Protein AF-A0A3D5KSJ0-F1 (afdb_monomer_lite)

Sequence (112 aa):
MIMYPLRNKVSNFFSAKAVGIVLMLIIIPVVFYSYTTFTKEILAVDIATFMIAVIVGQIVSYGLYKQEKESGLTEVVAITILALLAIIFIMFTFYPPHLPIFMDPETSHYGF

Structure (mmCIF, N/CA/C/O backbone):
data_AF-A0A3D5KSJ0-F1
#
_entry.id   AF-A0A3D5KSJ0-F1
#
loop_
_atom_site.group_PDB
_atom_site.id
_atom_site.type_symbol
_at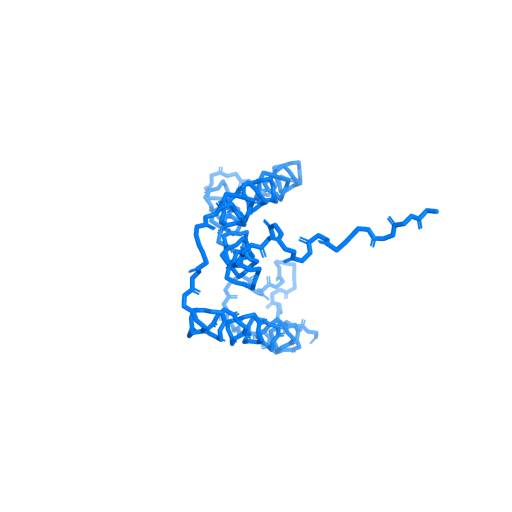om_site.label_atom_id
_atom_site.label_alt_id
_atom_site.label_comp_id
_atom_site.label_asym_id
_atom_site.label_entity_id
_atom_site.label_seq_id
_atom_site.pdbx_PDB_ins_code
_atom_site.Cartn_x
_atom_site.Cartn_y
_atom_site.Cartn_z
_atom_site.occupancy
_atom_site.B_iso_or_equiv
_atom_site.auth_seq_id
_atom_site.auth_comp_id
_atom_site.auth_asym_id
_atom_site.auth_atom_id
_atom_site.pdbx_PDB_model_num
ATOM 1 N N . MET A 1 1 ? 8.757 9.248 32.120 1.00 44.28 1 MET A N 1
ATOM 2 C CA . MET A 1 1 ? 8.318 9.211 30.709 1.00 44.28 1 MET A CA 1
ATOM 3 C C . MET A 1 1 ? 6.985 8.476 30.669 1.00 44.28 1 MET A C 1
ATOM 5 O O . MET A 1 1 ? 6.965 7.259 30.754 1.00 44.28 1 MET A O 1
ATOM 9 N N . ILE A 1 2 ? 5.875 9.217 30.735 1.00 51.88 2 ILE A N 1
ATOM 10 C CA . ILE A 1 2 ? 4.526 8.652 30.893 1.00 51.88 2 ILE A CA 1
ATOM 11 C C . ILE A 1 2 ? 3.995 8.291 29.506 1.00 51.88 2 ILE A C 1
ATOM 13 O O . ILE A 1 2 ? 3.864 9.155 28.640 1.00 51.88 2 ILE A O 1
ATOM 17 N N . MET A 1 3 ? 3.703 7.010 29.308 1.00 46.62 3 MET A N 1
ATOM 18 C CA . MET A 1 3 ? 2.997 6.478 28.150 1.00 46.62 3 MET A CA 1
ATOM 19 C C . MET A 1 3 ? 1.549 6.987 28.213 1.00 46.62 3 MET A C 1
ATOM 21 O O . MET A 1 3 ? 0.701 6.408 28.886 1.00 46.62 3 MET A O 1
ATOM 25 N N . TYR A 1 4 ? 1.281 8.138 27.593 1.00 52.91 4 TYR A N 1
ATOM 26 C CA . TYR A 1 4 ? -0.079 8.660 27.456 1.00 52.91 4 TYR A CA 1
ATOM 27 C C . TYR A 1 4 ? -0.942 7.626 26.715 1.00 52.91 4 TYR A C 1
ATOM 29 O O . TYR A 1 4 ? -0.512 7.125 25.671 1.00 52.91 4 TYR A O 1
ATOM 37 N N . PRO A 1 5 ? -2.167 7.322 27.180 1.00 49.06 5 PRO A N 1
ATOM 38 C CA . PRO A 1 5 ? -3.074 6.462 26.442 1.00 49.06 5 PRO A CA 1
ATOM 39 C C . PRO A 1 5 ? -3.603 7.236 25.225 1.00 49.06 5 PRO A C 1
ATOM 41 O O . PRO A 1 5 ? -4.680 7.827 25.251 1.00 49.06 5 PRO A O 1
ATOM 44 N N . LEU A 1 6 ? -2.849 7.204 24.122 1.00 56.12 6 LEU A N 1
ATOM 45 C CA . LEU A 1 6 ? -3.278 7.669 22.793 1.00 56.12 6 LEU A CA 1
ATOM 46 C C . LEU A 1 6 ? -4.591 7.000 22.335 1.00 56.12 6 LEU A C 1
ATOM 48 O O . LEU A 1 6 ? -5.292 7.525 21.475 1.00 56.12 6 LEU A O 1
ATOM 52 N N . ARG A 1 7 ? -4.955 5.876 22.967 1.00 51.84 7 ARG A N 1
ATOM 53 C CA . ARG A 1 7 ? -6.163 5.080 22.723 1.00 51.84 7 ARG A CA 1
ATOM 54 C C . ARG A 1 7 ? -7.469 5.881 22.762 1.00 51.84 7 ARG A C 1
ATOM 56 O O . ARG A 1 7 ? -8.399 5.508 22.064 1.00 51.84 7 ARG A O 1
ATOM 63 N N . ASN A 1 8 ? -7.551 6.973 23.528 1.00 54.00 8 ASN A N 1
ATOM 64 C CA . ASN A 1 8 ? -8.789 7.762 23.631 1.00 54.00 8 ASN A CA 1
ATOM 65 C C . ASN A 1 8 ? -8.966 8.831 22.540 1.00 54.00 8 ASN A C 1
ATOM 67 O O . ASN A 1 8 ? -10.029 9.443 22.485 1.00 54.00 8 ASN A O 1
ATOM 71 N N . LYS A 1 9 ? -7.957 9.082 21.693 1.00 61.34 9 LYS A N 1
ATOM 72 C CA . LYS A 1 9 ? -8.049 10.068 20.598 1.00 61.34 9 LYS A CA 1
ATOM 73 C C . LYS A 1 9 ? -8.056 9.458 19.199 1.00 61.34 9 LYS A C 1
ATOM 75 O O . LYS A 1 9 ? -8.257 10.196 18.244 1.00 61.34 9 LYS A O 1
ATOM 80 N N . VAL A 1 10 ? -7.812 8.156 19.081 1.00 69.12 10 VAL A N 1
ATOM 81 C CA . VAL A 1 10 ? -7.789 7.455 17.796 1.00 69.12 10 VAL A CA 1
ATOM 82 C C . VAL A 1 10 ? -9.054 6.612 17.700 1.00 69.12 10 VAL A C 1
ATOM 84 O O . VAL A 1 10 ? -9.145 5.545 18.309 1.00 69.12 10 VAL A O 1
ATOM 87 N N . SER A 1 11 ? -10.049 7.124 16.983 1.00 81.19 11 SER A N 1
ATOM 88 C CA . SER A 1 11 ? -11.170 6.321 16.497 1.00 81.19 11 SER A CA 1
ATOM 89 C C . SER A 1 11 ? -10.719 5.509 15.276 1.00 81.19 11 SER A C 1
ATOM 91 O O . SER A 1 11 ? -9.698 5.815 14.660 1.00 81.19 11 SER A O 1
ATOM 93 N N . ASN A 1 12 ? -11.471 4.461 14.932 1.00 89.50 12 ASN A N 1
ATOM 94 C CA . ASN A 1 12 ? -11.420 3.839 13.601 1.00 89.50 12 ASN A CA 1
ATOM 95 C C . ASN A 1 12 ? -10.037 3.287 13.222 1.00 89.50 12 ASN A C 1
ATOM 97 O O . ASN A 1 12 ? -9.545 3.489 12.114 1.00 89.50 12 ASN A O 1
ATOM 101 N N . PHE A 1 13 ? -9.339 2.667 14.178 1.00 91.38 13 PHE A N 1
ATOM 102 C CA . PHE A 1 13 ? -7.937 2.314 13.980 1.00 91.38 13 PHE A CA 1
ATOM 103 C C . PHE A 1 13 ? -7.758 1.275 12.869 1.00 91.38 13 PHE A C 1
ATOM 105 O O . PHE A 1 13 ? -6.916 1.464 11.986 1.00 91.38 13 PHE A O 1
ATOM 112 N N . PHE A 1 14 ? -8.524 0.181 12.904 1.00 94.50 14 PHE A N 1
ATOM 113 C CA . PHE A 1 14 ? -8.358 -0.899 11.935 1.00 94.50 14 PHE A CA 1
ATOM 114 C C . PHE A 1 14 ? -8.899 -0.505 10.564 1.00 94.50 14 PHE A C 1
ATOM 116 O O . PHE A 1 14 ? -8.228 -0.758 9.563 1.00 94.50 14 PHE A O 1
ATOM 123 N N . SER A 1 15 ? -10.058 0.153 10.511 1.00 95.75 15 SER A N 1
ATOM 124 C CA . SER A 1 15 ? -10.648 0.678 9.268 1.00 95.75 15 SER A CA 1
ATOM 125 C C . SER A 1 15 ? -9.716 1.660 8.562 1.00 95.75 15 SER A C 1
ATOM 127 O O . SER A 1 15 ? -9.397 1.463 7.387 1.00 95.75 15 SER A O 1
ATOM 129 N N . ALA A 1 16 ? -9.168 2.641 9.282 1.00 95.69 16 ALA A N 1
ATOM 130 C CA . ALA A 1 16 ? -8.208 3.589 8.725 1.00 95.69 16 ALA A CA 1
ATOM 131 C C . ALA A 1 16 ? -6.954 2.901 8.167 1.00 95.69 16 ALA A C 1
ATOM 133 O O . ALA A 1 16 ? -6.500 3.233 7.070 1.00 95.69 16 ALA A O 1
ATOM 134 N N . LYS A 1 17 ? -6.413 1.907 8.885 1.00 95.94 17 LYS A N 1
ATOM 135 C CA . LYS A 1 17 ? -5.265 1.118 8.413 1.00 95.94 17 LYS A CA 1
ATOM 136 C C . LYS A 1 17 ? -5.597 0.295 7.172 1.00 95.94 17 LYS A C 1
ATOM 138 O O . LYS A 1 17 ? -4.795 0.284 6.240 1.00 95.94 17 LYS A O 1
ATOM 143 N N . ALA A 1 18 ? -6.751 -0.367 7.151 1.00 97.31 18 ALA A N 1
ATOM 144 C CA . ALA A 1 18 ? -7.199 -1.158 6.011 1.00 97.31 18 ALA A CA 1
ATOM 145 C C . ALA A 1 18 ? -7.312 -0.291 4.754 1.00 97.31 18 ALA A C 1
ATOM 147 O O . ALA A 1 18 ? -6.717 -0.627 3.731 1.00 97.31 18 ALA A O 1
ATOM 148 N N . VAL A 1 19 ? -7.978 0.865 4.849 1.00 97.56 19 VAL A N 1
ATOM 149 C CA . VAL A 1 19 ? -8.107 1.808 3.729 1.00 97.56 19 VAL A CA 1
ATOM 150 C C . VAL A 1 19 ? -6.738 2.293 3.258 1.00 97.56 19 VAL A C 1
ATOM 152 O O . VAL A 1 19 ? -6.458 2.245 2.062 1.00 97.56 19 VAL A O 1
ATOM 155 N N . GLY A 1 20 ? -5.861 2.714 4.176 1.00 97.81 20 GLY A N 1
ATOM 156 C CA . GLY A 1 20 ? -4.521 3.183 3.821 1.00 97.81 20 GLY A CA 1
ATOM 157 C C . GLY A 1 20 ? -3.688 2.127 3.090 1.00 97.81 20 GLY A C 1
ATOM 158 O O . GLY A 1 20 ? -3.043 2.440 2.091 1.00 97.81 20 GLY A O 1
ATOM 159 N N . ILE A 1 21 ? -3.722 0.873 3.553 1.00 97.88 21 ILE A N 1
ATOM 160 C CA . ILE A 1 21 ? -2.996 -0.241 2.925 1.00 97.88 21 ILE A CA 1
ATOM 161 C C . ILE A 1 21 ? -3.578 -0.576 1.553 1.00 97.88 21 ILE A C 1
ATOM 163 O O . ILE A 1 21 ? -2.821 -0.664 0.589 1.00 97.88 21 ILE A O 1
ATOM 167 N N . VAL A 1 22 ? -4.901 -0.712 1.441 1.00 98.25 22 VAL A N 1
ATOM 168 C CA . VAL A 1 22 ? -5.569 -0.981 0.157 1.00 98.25 22 VAL A CA 1
ATOM 169 C C . VAL A 1 22 ? -5.258 0.119 -0.857 1.00 98.25 22 VAL A C 1
ATOM 171 O O . VAL A 1 22 ? -4.965 -0.173 -2.012 1.00 98.25 22 VAL A O 1
ATOM 174 N N . LEU A 1 23 ? -5.242 1.380 -0.425 1.00 98.06 23 LEU A N 1
ATOM 175 C CA . LEU A 1 23 ? -4.913 2.503 -1.293 1.00 98.06 23 LEU A CA 1
ATOM 176 C C . LEU A 1 23 ? -3.472 2.420 -1.817 1.00 98.06 23 LEU A C 1
ATOM 178 O O . LEU A 1 23 ? -3.250 2.609 -3.010 1.00 98.06 23 LEU A O 1
ATOM 182 N N . MET A 1 24 ? -2.504 2.082 -0.959 1.00 98.12 24 MET A N 1
ATOM 183 C CA . MET A 1 24 ? -1.115 1.861 -1.383 1.00 98.12 24 MET A CA 1
ATOM 184 C C . MET A 1 24 ? -1.000 0.695 -2.375 1.00 98.12 24 MET A C 1
ATOM 186 O O . MET A 1 24 ? -0.330 0.835 -3.398 1.00 98.12 24 MET A O 1
ATOM 190 N N . LEU A 1 25 ? -1.695 -0.417 -2.105 1.00 96.44 25 LEU A N 1
ATOM 191 C CA . LEU A 1 25 ? -1.732 -1.596 -2.979 1.00 96.44 25 LEU A CA 1
ATOM 192 C C . LEU A 1 25 ? -2.332 -1.307 -4.359 1.00 96.44 25 LEU A C 1
ATOM 194 O O . LEU A 1 25 ? -2.007 -2.010 -5.307 1.00 96.44 25 LEU A O 1
ATOM 198 N N . ILE A 1 26 ? -3.189 -0.293 -4.482 1.00 97.12 26 ILE A N 1
ATOM 199 C CA . ILE A 1 26 ? -3.773 0.124 -5.762 1.00 97.12 26 ILE A CA 1
ATOM 200 C C . ILE A 1 26 ? -2.876 1.147 -6.467 1.00 97.12 26 ILE A C 1
ATOM 202 O O . ILE A 1 26 ? -2.585 0.986 -7.650 1.00 97.12 26 ILE A O 1
ATOM 206 N N . ILE A 1 27 ? -2.425 2.192 -5.763 1.00 98.12 27 ILE A N 1
ATOM 207 C CA . ILE A 1 27 ? -1.665 3.300 -6.368 1.00 98.12 27 ILE A CA 1
ATOM 208 C C . ILE A 1 27 ? -0.386 2.794 -7.034 1.00 98.12 27 ILE A C 1
ATOM 210 O O . ILE A 1 27 ? -0.113 3.170 -8.171 1.00 98.12 27 ILE A O 1
ATOM 214 N N . ILE A 1 28 ? 0.381 1.949 -6.339 1.00 96.75 28 ILE A N 1
ATOM 215 C CA . ILE A 1 28 ? 1.690 1.491 -6.818 1.00 96.75 28 ILE A CA 1
ATOM 216 C C . ILE A 1 28 ? 1.580 0.796 -8.189 1.00 96.75 28 ILE A C 1
ATOM 218 O O . ILE A 1 28 ? 2.173 1.306 -9.141 1.00 96.75 28 ILE A O 1
ATOM 222 N N . PRO A 1 29 ? 0.805 -0.296 -8.356 1.00 94.62 29 PRO A N 1
ATOM 223 C CA . PRO A 1 29 ? 0.703 -0.970 -9.648 1.00 94.62 29 PRO A CA 1
ATOM 224 C C . PRO A 1 29 ? 0.003 -0.118 -10.710 1.00 94.62 29 PRO A C 1
ATOM 226 O O . PRO A 1 29 ? 0.403 -0.163 -11.870 1.00 94.62 29 PRO A O 1
ATOM 229 N N . VAL A 1 30 ? -1.008 0.686 -10.348 1.00 96.50 30 VAL A N 1
ATOM 230 C CA . VAL A 1 30 ? -1.683 1.565 -11.319 1.00 96.50 30 VAL A CA 1
ATOM 231 C C . VAL A 1 30 ? -0.691 2.549 -11.930 1.00 96.50 30 VAL A C 1
ATOM 233 O O . VAL A 1 30 ? -0.642 2.678 -13.153 1.00 96.50 30 VAL A O 1
ATOM 236 N N . VAL A 1 31 ? 0.120 3.217 -11.107 1.00 96.94 31 VAL A N 1
ATOM 237 C CA . VAL A 1 31 ? 1.136 4.154 -11.598 1.00 96.94 31 VAL A CA 1
ATOM 238 C C . VAL A 1 31 ? 2.202 3.409 -12.395 1.00 96.94 31 VAL A C 1
ATOM 240 O O . VAL A 1 31 ? 2.491 3.829 -13.516 1.00 96.94 31 VAL A O 1
ATOM 243 N N . PHE A 1 32 ? 2.715 2.290 -11.870 1.00 94.50 32 PHE A N 1
ATOM 244 C CA . PHE A 1 32 ? 3.731 1.470 -12.533 1.00 94.50 32 PHE A CA 1
ATOM 245 C C . PHE A 1 32 ? 3.326 1.084 -13.959 1.00 94.50 32 PHE A C 1
ATOM 247 O O . PHE A 1 32 ? 4.026 1.415 -14.916 1.00 94.50 32 PHE A O 1
ATOM 254 N N . TYR A 1 33 ? 2.155 0.467 -14.135 1.00 93.00 33 TYR A N 1
ATOM 255 C CA . TYR A 1 33 ? 1.679 0.056 -15.460 1.00 93.00 33 TYR A CA 1
ATOM 256 C C . TYR A 1 33 ? 1.307 1.233 -16.362 1.00 93.00 33 TYR A C 1
ATOM 258 O O . TYR A 1 33 ? 1.484 1.161 -17.580 1.00 93.00 33 TYR A O 1
ATOM 266 N N . SER A 1 34 ? 0.839 2.341 -15.785 1.00 95.31 34 SER A N 1
ATOM 267 C CA . SER A 1 34 ? 0.519 3.537 -16.568 1.00 95.31 34 SER A CA 1
ATOM 268 C C . SER A 1 34 ? 1.764 4.128 -17.226 1.00 95.31 34 SER A C 1
ATOM 270 O O . SER A 1 34 ? 1.726 4.456 -18.411 1.00 95.31 34 SER A O 1
ATOM 272 N N . TYR A 1 35 ? 2.874 4.258 -16.491 1.00 95.50 35 TYR A N 1
ATOM 273 C CA . TYR A 1 35 ? 4.077 4.890 -17.038 1.00 95.50 35 TYR A CA 1
ATOM 274 C C . TYR A 1 35 ? 4.888 3.923 -17.916 1.00 95.50 35 TYR A C 1
ATOM 276 O O . TYR A 1 35 ? 5.354 4.314 -18.989 1.00 95.50 35 TYR A O 1
ATOM 284 N N . THR A 1 36 ? 4.973 2.644 -17.531 1.00 93.50 36 THR A N 1
ATOM 285 C CA . THR A 1 36 ? 5.696 1.613 -18.303 1.00 93.50 36 THR A CA 1
ATOM 286 C C . THR A 1 36 ? 5.031 1.262 -19.639 1.00 93.50 36 THR A C 1
ATOM 288 O O . THR A 1 36 ? 5.662 0.670 -20.510 1.00 93.50 36 THR A O 1
ATOM 291 N N . THR A 1 37 ? 3.784 1.688 -19.869 1.00 93.62 37 THR A N 1
ATOM 292 C CA . THR A 1 37 ? 3.150 1.592 -21.198 1.00 93.62 37 THR A CA 1
ATOM 293 C C . THR A 1 37 ? 3.882 2.442 -22.249 1.00 93.62 37 THR A C 1
ATOM 295 O O . THR A 1 37 ? 3.885 2.099 -23.430 1.00 93.62 37 THR A O 1
ATOM 298 N N . PHE A 1 38 ? 4.516 3.547 -21.838 1.00 94.19 38 PHE A N 1
ATOM 299 C CA . PHE A 1 38 ? 5.163 4.501 -22.749 1.00 94.19 38 PHE A CA 1
ATOM 300 C C . PHE A 1 38 ? 6.686 4.542 -22.607 1.00 94.19 38 PHE A C 1
ATOM 302 O O . PHE A 1 38 ? 7.374 5.053 -23.493 1.00 94.19 38 PHE A O 1
ATOM 309 N N . THR A 1 39 ? 7.227 4.026 -21.504 1.00 94.50 39 THR A N 1
ATOM 310 C CA . THR A 1 39 ? 8.663 4.042 -21.208 1.00 94.50 39 THR A CA 1
ATOM 311 C C . THR A 1 39 ? 9.127 2.697 -20.659 1.00 94.50 39 THR A C 1
ATOM 313 O O . THR A 1 39 ? 8.328 1.854 -20.277 1.00 94.50 39 THR A O 1
ATOM 316 N N . LYS A 1 40 ? 10.444 2.491 -20.576 1.00 92.25 40 LYS A N 1
ATOM 317 C CA . LYS A 1 40 ? 10.998 1.392 -19.771 1.00 92.25 40 LYS A CA 1
ATOM 318 C C . LYS A 1 40 ? 10.820 1.691 -18.279 1.00 92.25 40 LYS A C 1
ATOM 320 O O . LYS A 1 40 ? 10.528 2.833 -17.920 1.00 92.25 40 LYS A O 1
ATOM 325 N N . GLU A 1 41 ? 11.004 0.676 -17.442 1.00 92.31 41 GLU A N 1
ATOM 326 C CA . GLU A 1 41 ? 11.078 0.829 -15.988 1.00 92.31 41 GLU A CA 1
ATOM 327 C C . GLU A 1 41 ? 12.166 1.841 -15.607 1.00 92.31 41 GLU A C 1
ATOM 329 O O . GLU A 1 41 ? 13.259 1.858 -16.186 1.00 92.31 41 GLU A O 1
ATOM 334 N N . ILE A 1 42 ? 11.849 2.716 -14.653 1.00 95.62 42 ILE A N 1
ATOM 335 C CA . ILE A 1 42 ? 12.767 3.735 -14.151 1.00 95.62 42 ILE A CA 1
ATOM 336 C C . ILE A 1 42 ? 12.742 3.670 -12.627 1.00 95.62 42 ILE A C 1
ATOM 338 O O . ILE A 1 42 ? 11.833 4.206 -11.997 1.00 95.62 42 ILE A O 1
ATOM 342 N N . LEU A 1 43 ? 13.817 3.141 -12.037 1.00 96.00 43 LEU A N 1
ATOM 343 C CA . LEU A 1 43 ? 13.956 2.955 -10.587 1.00 96.00 43 LEU A CA 1
ATOM 344 C C . LEU A 1 43 ? 13.600 4.209 -9.763 1.00 96.00 43 LEU A C 1
ATOM 346 O O . LEU A 1 43 ? 12.987 4.125 -8.700 1.00 96.00 43 LEU A O 1
ATOM 350 N N . ALA A 1 44 ? 13.976 5.397 -10.250 1.00 97.50 44 ALA A N 1
ATOM 351 C CA . ALA A 1 44 ? 13.657 6.658 -9.582 1.00 97.50 44 ALA A CA 1
ATOM 352 C C . ALA A 1 44 ? 12.141 6.933 -9.523 1.00 97.50 44 ALA A C 1
ATOM 354 O O . ALA A 1 44 ? 11.654 7.455 -8.519 1.00 97.50 44 ALA A O 1
ATOM 355 N N . VAL A 1 45 ? 11.397 6.571 -10.574 1.00 97.12 45 VAL A N 1
ATOM 356 C CA . VAL A 1 45 ? 9.933 6.693 -10.632 1.00 97.12 45 VAL A CA 1
ATOM 357 C C . VAL A 1 45 ? 9.287 5.694 -9.679 1.00 97.12 45 VAL A C 1
ATOM 359 O O . VAL A 1 45 ? 8.340 6.064 -8.987 1.00 97.12 45 VAL A O 1
ATOM 362 N N . ASP A 1 46 ? 9.820 4.480 -9.560 1.00 96.12 46 ASP A N 1
ATOM 363 C CA . ASP A 1 46 ? 9.269 3.458 -8.661 1.00 96.12 46 ASP A CA 1
ATOM 364 C C . ASP A 1 46 ? 9.434 3.850 -7.187 1.00 96.12 46 ASP A C 1
ATOM 366 O O . ASP A 1 46 ? 8.472 3.805 -6.414 1.00 96.12 46 ASP A O 1
ATOM 370 N N . ILE A 1 47 ? 10.617 4.347 -6.804 1.00 98.06 47 ILE A N 1
ATOM 371 C CA . ILE A 1 47 ? 10.862 4.867 -5.448 1.00 98.06 47 ILE A CA 1
ATOM 372 C C . ILE A 1 47 ? 9.957 6.072 -5.162 1.00 98.06 47 ILE A C 1
ATOM 374 O O . ILE A 1 47 ? 9.340 6.144 -4.095 1.00 98.06 47 ILE A O 1
ATOM 378 N N . ALA A 1 48 ? 9.845 7.016 -6.103 1.00 98.12 48 ALA A N 1
ATOM 379 C CA . ALA A 1 48 ? 8.968 8.173 -5.944 1.00 98.12 48 ALA A CA 1
ATOM 380 C C . ALA A 1 48 ? 7.496 7.752 -5.802 1.00 98.12 48 ALA A C 1
ATOM 382 O O . ALA A 1 48 ? 6.791 8.258 -4.928 1.00 98.12 48 ALA A O 1
ATOM 383 N N . THR A 1 49 ? 7.052 6.784 -6.604 1.00 97.94 49 THR A N 1
ATOM 384 C CA . THR A 1 49 ? 5.698 6.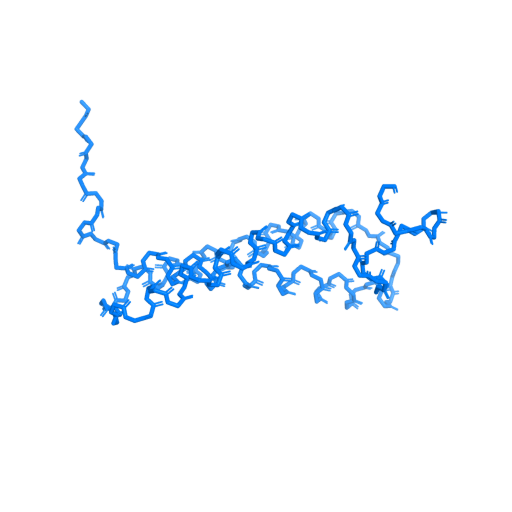220 -6.560 1.00 97.94 49 THR A CA 1
ATOM 385 C C . THR A 1 49 ? 5.417 5.574 -5.210 1.00 97.94 49 THR A C 1
ATOM 387 O O . THR A 1 49 ? 4.383 5.863 -4.607 1.00 97.94 49 THR A O 1
ATOM 390 N N . PHE A 1 50 ? 6.345 4.764 -4.692 1.00 97.75 50 PHE A N 1
ATOM 391 C CA . PHE A 1 50 ? 6.227 4.176 -3.359 1.00 97.75 50 PHE A CA 1
ATOM 392 C C . PHE A 1 50 ? 6.090 5.254 -2.276 1.00 97.75 50 PHE A C 1
ATOM 394 O O . PHE A 1 50 ? 5.166 5.202 -1.463 1.00 97.75 50 PHE A O 1
ATOM 401 N N . MET A 1 51 ? 6.954 6.273 -2.294 1.00 98.44 51 MET A N 1
ATOM 402 C CA . MET A 1 51 ? 6.911 7.369 -1.319 1.00 98.44 51 MET A CA 1
ATOM 403 C C . MET A 1 51 ? 5.590 8.144 -1.379 1.00 98.44 51 MET A C 1
ATOM 405 O O . MET A 1 51 ? 4.982 8.403 -0.339 1.00 98.44 51 MET A O 1
ATOM 409 N N . ILE A 1 52 ? 5.115 8.479 -2.582 1.00 98.19 52 ILE A N 1
ATOM 410 C CA . ILE A 1 52 ? 3.830 9.161 -2.782 1.00 98.19 52 ILE A CA 1
ATOM 411 C C . ILE A 1 52 ? 2.682 8.283 -2.280 1.00 98.19 52 ILE A C 1
ATOM 413 O O . ILE A 1 52 ? 1.842 8.769 -1.524 1.00 98.19 52 ILE A O 1
ATOM 417 N N . ALA A 1 53 ? 2.658 6.996 -2.633 1.00 98.38 53 ALA A N 1
ATOM 418 C CA . ALA A 1 53 ? 1.632 6.063 -2.178 1.00 98.38 53 ALA A CA 1
ATOM 419 C C . ALA A 1 53 ? 1.583 5.990 -0.645 1.00 98.38 53 ALA A C 1
ATOM 421 O O . ALA A 1 53 ? 0.500 6.088 -0.063 1.00 98.38 53 ALA A O 1
ATOM 422 N N . VAL A 1 54 ? 2.743 5.902 0.017 1.00 98.19 54 VAL A N 1
ATOM 423 C CA . VAL A 1 54 ? 2.843 5.918 1.483 1.00 98.19 54 VAL A CA 1
ATOM 424 C C . VAL A 1 54 ? 2.297 7.219 2.060 1.00 98.19 54 VAL A C 1
ATOM 426 O O . VAL A 1 54 ? 1.469 7.172 2.970 1.00 98.19 54 VAL A O 1
ATOM 429 N N . ILE A 1 55 ? 2.709 8.374 1.531 1.00 98.38 55 ILE A N 1
ATOM 430 C CA . ILE A 1 55 ? 2.233 9.684 1.997 1.00 98.38 55 ILE A CA 1
ATOM 431 C C . ILE A 1 55 ? 0.710 9.775 1.868 1.00 98.38 55 ILE A C 1
ATOM 433 O O . ILE A 1 55 ? 0.034 10.106 2.843 1.00 98.38 55 ILE A O 1
ATOM 437 N N . VAL A 1 56 ? 0.157 9.428 0.705 1.00 98.25 56 VAL A N 1
ATOM 438 C CA . VAL A 1 56 ? -1.290 9.460 0.456 1.00 98.25 56 VAL A CA 1
ATOM 439 C C . VAL A 1 56 ? -2.019 8.494 1.396 1.00 98.25 56 VAL A C 1
ATOM 441 O O . VAL A 1 56 ? -2.974 8.895 2.064 1.00 98.25 56 VAL A O 1
ATOM 444 N N . GLY A 1 57 ? -1.542 7.254 1.526 1.00 97.75 57 GLY A N 1
ATOM 445 C CA . GLY A 1 57 ? -2.119 6.255 2.427 1.00 97.75 57 GLY A CA 1
ATOM 446 C C . GLY A 1 57 ? -2.118 6.706 3.890 1.00 97.75 57 GLY A C 1
ATOM 447 O O . GLY A 1 57 ? -3.116 6.523 4.594 1.00 97.75 57 GLY A O 1
ATOM 448 N N . GLN A 1 58 ? -1.039 7.350 4.352 1.00 96.12 58 GLN A N 1
ATOM 449 C CA . GLN A 1 58 ? -0.966 7.892 5.712 1.00 96.12 58 GLN A CA 1
ATOM 450 C C . GLN A 1 58 ? -1.855 9.125 5.906 1.00 96.12 58 GLN A C 1
ATOM 452 O O . GLN A 1 58 ? -2.491 9.228 6.953 1.00 96.12 58 GLN A O 1
ATOM 457 N N . ILE A 1 59 ? -1.950 10.031 4.925 1.00 97.44 59 ILE A N 1
ATOM 458 C CA . ILE A 1 59 ? -2.850 11.195 4.989 1.00 97.44 59 ILE A CA 1
ATOM 459 C C . ILE A 1 59 ? -4.305 10.732 5.109 1.00 97.44 59 ILE A C 1
ATOM 461 O O . ILE A 1 59 ? -5.025 11.204 5.991 1.00 97.44 59 ILE A O 1
ATOM 465 N N . VAL A 1 60 ? -4.722 9.774 4.276 1.00 96.88 60 VAL A N 1
ATOM 466 C CA . VAL A 1 60 ? -6.081 9.212 4.319 1.00 96.88 60 VAL A CA 1
ATOM 467 C C . VAL A 1 60 ? -6.333 8.508 5.653 1.00 96.88 60 VAL A C 1
ATOM 469 O O . VAL A 1 60 ? -7.327 8.800 6.316 1.00 96.88 60 VAL A O 1
ATOM 472 N N . SER A 1 61 ? -5.399 7.663 6.105 1.00 94.81 61 SER A N 1
ATOM 473 C CA . SER A 1 61 ? -5.502 6.996 7.413 1.00 94.81 61 SER A CA 1
ATOM 474 C C . SER A 1 61 ? -5.637 8.010 8.555 1.00 94.81 61 SER A C 1
ATOM 476 O O . SER A 1 61 ? -6.457 7.846 9.453 1.00 94.81 61 SER A O 1
ATOM 478 N N . TYR A 1 62 ? -4.848 9.084 8.515 1.00 93.25 62 TYR A N 1
ATOM 479 C CA . TYR A 1 62 ? -4.868 10.132 9.528 1.00 93.25 62 TYR A CA 1
ATOM 480 C C . TYR A 1 62 ? -6.177 10.922 9.546 1.00 93.25 62 TYR A C 1
ATOM 482 O O . TYR A 1 62 ? -6.656 11.282 10.623 1.00 93.25 62 TYR A O 1
ATOM 490 N N . GLY A 1 63 ? -6.770 11.168 8.376 1.00 92.00 63 GLY A N 1
ATOM 491 C CA . GLY A 1 63 ? -8.108 11.743 8.271 1.00 92.00 63 GLY A CA 1
ATOM 492 C C . GLY A 1 63 ? -9.156 10.865 8.955 1.00 92.00 63 GLY A C 1
ATOM 493 O O . GLY A 1 63 ? -9.945 11.372 9.749 1.00 92.00 63 GLY A O 1
ATOM 494 N N . LEU A 1 64 ? -9.107 9.551 8.719 1.00 91.94 64 LEU A N 1
ATOM 495 C CA . LEU A 1 64 ? -10.049 8.580 9.289 1.00 91.94 64 LEU A CA 1
ATOM 496 C C . LEU A 1 64 ? -9.913 8.431 10.813 1.00 91.94 64 LEU A C 1
ATOM 498 O O . LEU A 1 64 ? -10.929 8.344 11.500 1.00 91.94 64 LEU A O 1
ATOM 502 N N . TYR A 1 65 ? -8.696 8.521 11.367 1.00 89.88 65 TYR A N 1
ATOM 503 C CA . TYR A 1 65 ? -8.485 8.514 12.826 1.00 89.88 65 TYR A CA 1
ATOM 504 C C . TYR A 1 65 ? -9.134 9.690 13.566 1.00 89.88 65 TYR A C 1
ATOM 506 O O . TYR A 1 65 ? -9.267 9.645 14.789 1.00 89.88 65 TYR A O 1
ATOM 514 N N . LYS A 1 66 ? -9.444 10.781 12.855 1.00 86.62 66 LYS A N 1
ATOM 515 C CA . LYS A 1 66 ? -10.058 11.989 13.423 1.00 86.62 66 LYS A CA 1
ATOM 516 C C . LYS A 1 66 ? -11.574 12.023 13.283 1.00 86.62 66 LYS A C 1
ATOM 518 O O . LYS A 1 66 ? -12.194 12.942 13.815 1.00 86.62 66 LYS A O 1
ATOM 523 N N . GLN A 1 67 ? -12.157 11.090 12.537 1.00 87.19 67 GLN A N 1
ATOM 524 C CA . GLN A 1 67 ? -13.599 11.043 12.333 1.00 87.19 67 GLN A CA 1
ATOM 525 C C . GLN A 1 67 ? -14.315 10.506 13.573 1.00 87.19 67 GLN A C 1
ATOM 527 O O . GLN A 1 67 ? -13.698 9.973 14.499 1.00 87.19 67 GLN A O 1
ATOM 532 N N . GLU A 1 68 ? -15.638 10.651 13.604 1.00 85.38 68 GLU A N 1
ATOM 533 C CA . GLU A 1 68 ? -16.444 10.013 14.639 1.00 85.38 68 GLU A CA 1
ATOM 534 C C . GLU A 1 68 ? -16.264 8.495 14.617 1.00 85.38 68 GLU A C 1
ATOM 536 O O . GLU A 1 68 ? -15.910 7.899 13.599 1.00 85.38 68 GLU A O 1
ATOM 541 N N . LYS A 1 69 ? -16.479 7.867 15.772 1.00 86.25 69 LYS A N 1
ATOM 542 C CA . LYS A 1 69 ? -16.282 6.431 15.922 1.00 86.25 69 LYS A CA 1
ATOM 543 C C . LYS A 1 69 ? -17.269 5.670 15.036 1.00 86.25 69 LYS A C 1
ATOM 545 O O . LYS A 1 69 ? -18.479 5.773 15.211 1.00 86.25 69 LYS A O 1
ATOM 550 N N . GLU A 1 70 ? -16.731 4.871 14.133 1.00 84.62 70 GLU A N 1
ATOM 551 C CA . GLU A 1 70 ? -17.471 3.953 13.291 1.00 84.62 70 GLU A CA 1
ATOM 552 C C . GLU A 1 70 ? -18.111 2.833 14.114 1.00 84.62 70 GLU A C 1
ATOM 554 O O . GLU A 1 70 ? -17.775 2.564 15.276 1.00 84.62 70 GLU A O 1
ATOM 559 N N . SER A 1 71 ? -19.061 2.152 13.477 1.00 87.25 71 SER A N 1
ATOM 560 C CA . SER A 1 71 ? -19.698 0.983 14.061 1.00 87.25 71 SER A CA 1
ATOM 561 C C . SER A 1 71 ? -18.667 -0.110 14.368 1.00 87.25 71 SER A C 1
ATOM 563 O O . SER A 1 71 ? -17.685 -0.288 13.646 1.00 87.25 71 SER A O 1
ATOM 565 N N . GLY A 1 72 ? -18.921 -0.908 15.409 1.00 88.31 72 GLY A N 1
ATOM 566 C CA . GLY A 1 72 ? -18.076 -2.069 15.709 1.00 88.31 72 GLY A CA 1
ATOM 567 C C . GLY A 1 72 ? -17.998 -3.067 14.546 1.00 88.31 72 GLY A C 1
ATOM 568 O O . GLY A 1 72 ? -16.976 -3.723 14.379 1.00 88.31 72 GLY A O 1
ATOM 569 N N . LEU A 1 73 ? -19.041 -3.135 13.708 1.00 92.62 73 LEU A N 1
ATOM 570 C CA . LEU A 1 73 ? -19.054 -3.961 12.503 1.00 92.62 73 LEU A CA 1
ATOM 571 C C . LEU A 1 73 ? -17.998 -3.502 11.488 1.00 92.62 73 LEU A C 1
ATOM 573 O O . LEU A 1 73 ? -17.341 -4.348 10.888 1.00 92.62 73 LEU A O 1
ATOM 577 N N . THR A 1 74 ? -17.790 -2.192 11.329 1.00 92.38 74 THR A N 1
ATOM 578 C CA . THR A 1 74 ? -16.800 -1.657 10.383 1.00 92.38 74 THR A CA 1
ATOM 579 C C . THR A 1 74 ? -15.377 -2.042 10.782 1.00 92.38 74 THR A C 1
ATOM 581 O O . THR A 1 74 ? -14.596 -2.480 9.941 1.00 92.38 74 THR A O 1
ATOM 584 N N . GLU A 1 75 ? -15.057 -1.981 12.076 1.00 93.19 75 GLU A N 1
ATOM 585 C CA . GLU A 1 75 ? -13.753 -2.425 12.584 1.00 93.19 75 GLU A CA 1
ATOM 586 C C . GLU A 1 75 ? -13.556 -3.938 12.408 1.00 93.19 75 GLU A C 1
ATOM 588 O O . GLU A 1 75 ? -12.467 -4.368 12.031 1.00 93.19 75 GLU A O 1
ATOM 593 N N . VAL A 1 76 ? -14.600 -4.751 12.615 1.00 95.50 76 VAL A N 1
ATOM 594 C CA . VAL A 1 76 ? -14.535 -6.201 12.355 1.00 95.50 76 VAL A CA 1
ATOM 595 C C . VAL A 1 76 ? -14.252 -6.473 10.879 1.00 95.50 76 VAL A C 1
ATOM 597 O O . VAL A 1 76 ? -13.334 -7.231 10.572 1.00 95.50 76 VAL A O 1
ATOM 600 N N . VAL A 1 77 ? -14.976 -5.815 9.968 1.00 96.31 77 VAL A N 1
ATOM 601 C CA . VAL A 1 77 ? -14.743 -5.935 8.520 1.00 96.31 77 VAL A CA 1
ATOM 602 C C . VAL A 1 77 ? -13.317 -5.519 8.162 1.00 96.31 77 VAL A C 1
ATOM 604 O O . VAL A 1 77 ? -12.646 -6.219 7.405 1.00 96.31 77 VAL A O 1
ATOM 607 N N . ALA A 1 78 ? -12.815 -4.426 8.735 1.00 96.44 78 ALA A N 1
ATOM 608 C CA . ALA A 1 78 ? -11.455 -3.963 8.492 1.00 96.44 78 ALA A CA 1
ATOM 609 C C . ALA A 1 78 ? -10.392 -4.968 8.957 1.00 96.44 78 ALA A C 1
ATOM 611 O O . ALA A 1 78 ? -9.443 -5.245 8.223 1.00 96.44 78 ALA A O 1
ATOM 612 N N . ILE A 1 79 ? -10.569 -5.561 10.141 1.00 97.25 79 ILE A N 1
ATOM 613 C CA . ILE A 1 79 ? -9.698 -6.635 10.637 1.00 97.25 79 ILE A CA 1
ATOM 614 C C . ILE A 1 79 ? -9.742 -7.834 9.684 1.00 97.25 79 ILE A C 1
ATOM 616 O O . ILE A 1 79 ? -8.690 -8.375 9.343 1.00 97.25 79 ILE A O 1
ATOM 620 N N . THR A 1 80 ? -10.930 -8.231 9.218 1.00 97.81 80 THR A N 1
ATOM 621 C CA . THR A 1 80 ? -11.079 -9.320 8.245 1.00 97.81 80 THR A CA 1
ATOM 622 C C . THR A 1 80 ? -10.340 -9.014 6.943 1.00 97.81 80 THR A C 1
ATOM 624 O O . THR A 1 80 ? -9.608 -9.872 6.457 1.00 97.81 80 THR A O 1
ATOM 627 N N . ILE A 1 81 ? -10.457 -7.795 6.406 1.00 97.75 81 ILE A N 1
ATOM 628 C CA . ILE A 1 81 ? -9.733 -7.370 5.198 1.00 97.75 81 ILE A CA 1
ATOM 629 C C . ILE A 1 81 ? -8.220 -7.452 5.415 1.00 97.75 81 ILE A C 1
ATOM 631 O O . ILE A 1 81 ? -7.515 -8.011 4.579 1.00 97.75 81 ILE A O 1
ATOM 635 N N . LEU A 1 82 ? -7.710 -6.940 6.537 1.00 98.06 82 LEU A N 1
ATOM 636 C CA . LEU A 1 82 ? -6.279 -6.989 6.849 1.00 98.06 82 LEU A CA 1
ATOM 637 C C . LEU A 1 82 ? -5.766 -8.427 6.986 1.00 98.06 82 LEU A C 1
ATOM 639 O O . LEU A 1 82 ? -4.694 -8.747 6.472 1.00 98.06 82 LEU A O 1
ATOM 643 N N . ALA A 1 83 ? -6.534 -9.302 7.639 1.00 98.12 83 ALA A N 1
ATOM 644 C CA . ALA A 1 83 ? 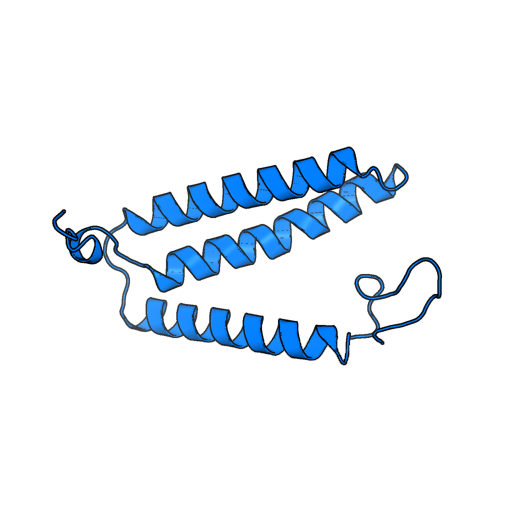-6.196 -10.716 7.761 1.00 98.12 83 ALA A CA 1
ATOM 645 C C . ALA A 1 83 ? -6.179 -11.412 6.391 1.00 98.12 83 ALA A C 1
ATOM 647 O O . ALA A 1 83 ? -5.234 -12.136 6.086 1.00 98.12 83 ALA A O 1
ATOM 648 N N . LEU A 1 84 ? -7.179 -11.151 5.543 1.00 98.19 84 LEU A N 1
ATOM 649 C CA . LEU A 1 84 ? -7.224 -11.675 4.177 1.00 98.19 84 LEU A CA 1
ATOM 650 C C . LEU A 1 84 ? -6.042 -11.176 3.344 1.00 98.19 84 LEU A C 1
ATOM 652 O O . LEU A 1 84 ? -5.402 -11.984 2.680 1.00 98.19 84 LEU A O 1
ATOM 656 N N . LEU A 1 85 ? -5.703 -9.886 3.418 1.00 97.50 85 LEU A N 1
ATOM 657 C CA . LEU A 1 85 ? -4.533 -9.330 2.735 1.00 97.50 85 LEU A CA 1
ATOM 658 C C . LEU A 1 85 ? -3.235 -10.007 3.186 1.00 97.50 85 LEU A C 1
ATOM 660 O O . LEU A 1 85 ? -2.406 -10.336 2.343 1.00 97.50 85 LEU A O 1
ATOM 664 N N . ALA A 1 86 ? -3.068 -10.262 4.485 1.00 97.06 86 ALA A N 1
ATOM 665 C CA . ALA A 1 86 ? -1.899 -10.971 5.002 1.00 97.06 86 ALA A CA 1
ATOM 666 C C . ALA A 1 86 ? -1.830 -12.422 4.494 1.00 97.06 86 ALA A C 1
ATOM 668 O O . ALA A 1 86 ? -0.769 -12.871 4.063 1.00 97.06 86 ALA A O 1
ATOM 669 N N . ILE A 1 87 ? -2.958 -13.143 4.493 1.00 97.75 87 ILE A N 1
ATOM 670 C CA . ILE A 1 87 ? -3.039 -14.513 3.964 1.00 97.75 87 ILE A CA 1
ATOM 671 C C . ILE A 1 87 ? -2.721 -14.529 2.466 1.00 97.75 87 ILE A C 1
ATOM 673 O O . ILE A 1 87 ? -1.909 -15.342 2.031 1.00 97.75 87 ILE A O 1
ATOM 677 N N . ILE A 1 88 ? -3.317 -13.618 1.690 1.00 96.25 88 ILE A N 1
ATOM 678 C CA . ILE A 1 88 ? -3.079 -13.484 0.248 1.00 96.25 88 ILE A CA 1
ATOM 679 C C . ILE A 1 88 ? -1.610 -13.162 -0.022 1.00 96.25 88 ILE A C 1
ATOM 681 O O . ILE A 1 88 ? -1.012 -13.789 -0.886 1.00 96.25 88 ILE A O 1
ATOM 685 N N . PHE A 1 89 ? -1.008 -12.240 0.734 1.00 93.75 89 PHE A N 1
ATOM 686 C CA . PHE A 1 89 ? 0.405 -11.891 0.596 1.00 93.75 89 PHE A CA 1
ATOM 687 C C . PHE A 1 89 ? 1.316 -13.108 0.799 1.00 93.75 89 PHE A C 1
ATOM 689 O O . PHE A 1 89 ? 2.184 -13.378 -0.030 1.00 93.75 89 PHE A O 1
ATOM 696 N N . ILE A 1 90 ? 1.084 -13.878 1.867 1.00 95.06 90 ILE A N 1
ATOM 697 C CA . ILE A 1 90 ? 1.835 -15.110 2.141 1.00 95.06 90 ILE A CA 1
ATOM 698 C C . ILE A 1 90 ? 1.613 -16.127 1.018 1.00 95.06 90 ILE A C 1
ATOM 700 O O . ILE A 1 90 ? 2.578 -16.654 0.469 1.00 95.06 90 ILE A O 1
ATOM 704 N N . MET A 1 91 ? 0.356 -16.387 0.647 1.00 95.19 91 MET A N 1
ATOM 705 C CA . MET A 1 91 ? 0.029 -17.336 -0.416 1.00 95.19 91 MET A CA 1
ATOM 706 C C . MET A 1 91 ? 0.682 -16.960 -1.742 1.00 95.19 91 MET A C 1
ATOM 708 O O . MET A 1 91 ? 1.302 -17.816 -2.356 1.00 95.19 91 MET A O 1
ATOM 712 N N . PHE A 1 92 ? 0.571 -15.706 -2.175 1.00 93.62 92 PHE A N 1
ATOM 713 C CA . PHE A 1 92 ? 1.086 -15.257 -3.470 1.00 93.62 92 PHE A CA 1
ATOM 714 C C . PHE A 1 92 ? 2.610 -15.152 -3.496 1.00 93.62 92 PHE A C 1
ATOM 716 O O . PHE A 1 92 ? 3.192 -15.209 -4.570 1.00 93.62 92 PHE A O 1
ATOM 723 N N . THR A 1 93 ? 3.264 -15.048 -2.337 1.00 89.62 93 THR A N 1
ATOM 724 C CA . THR A 1 93 ? 4.729 -15.115 -2.253 1.00 89.62 93 THR A CA 1
ATOM 725 C C . THR A 1 93 ? 5.246 -16.513 -2.614 1.00 89.62 93 THR A C 1
ATOM 727 O O . THR A 1 93 ? 6.265 -16.630 -3.285 1.00 89.62 93 THR A O 1
ATOM 730 N N . PHE A 1 94 ? 4.555 -17.580 -2.193 1.00 90.69 94 PHE A N 1
ATOM 731 C CA . PHE A 1 94 ? 4.971 -18.965 -2.472 1.00 90.69 94 PHE A CA 1
ATOM 732 C C . PHE A 1 94 ? 4.299 -19.572 -3.709 1.00 90.69 94 PHE A C 1
ATOM 734 O O . PHE A 1 94 ? 4.904 -20.372 -4.413 1.00 90.69 94 PHE A O 1
ATOM 741 N N . TYR A 1 95 ? 3.050 -19.198 -3.967 1.00 91.62 95 TYR A N 1
ATOM 742 C CA . TYR A 1 95 ? 2.205 -19.709 -5.044 1.00 91.62 95 TYR A CA 1
ATOM 743 C C . TYR A 1 95 ? 1.536 -18.533 -5.769 1.00 91.62 95 TYR A C 1
ATOM 745 O O . TYR A 1 95 ? 0.316 -18.348 -5.658 1.00 91.62 95 TYR A O 1
ATOM 753 N N . PRO A 1 96 ? 2.314 -17.681 -6.461 1.00 92.44 96 PRO A N 1
ATOM 754 C CA . PRO A 1 96 ? 1.743 -16.561 -7.187 1.00 92.44 96 PRO A CA 1
ATOM 755 C C . PRO A 1 96 ? 0.774 -17.053 -8.269 1.00 92.44 96 PRO A C 1
ATOM 757 O O . PRO A 1 96 ? 1.022 -18.073 -8.920 1.00 92.44 96 PRO A O 1
ATOM 760 N N . PRO A 1 97 ? -0.339 -16.343 -8.500 1.00 91.62 97 PRO A N 1
ATOM 761 C CA . PRO A 1 97 ? -1.198 -16.648 -9.629 1.00 91.62 97 PRO A CA 1
ATOM 762 C C . PRO A 1 97 ? -0.463 -16.329 -10.937 1.00 91.62 97 PRO A C 1
ATOM 764 O O . PRO A 1 97 ? 0.357 -15.414 -10.999 1.00 91.62 97 PRO A O 1
ATOM 767 N N . HIS A 1 98 ? -0.810 -17.050 -12.004 1.00 90.62 98 HIS A N 1
ATOM 768 C CA . HIS A 1 98 ? -0.230 -16.877 -13.340 1.00 90.62 98 HIS A CA 1
ATOM 769 C C . HIS A 1 98 ? -0.786 -15.614 -14.023 1.00 90.62 98 HIS A C 1
ATOM 771 O O . HIS A 1 98 ? -1.515 -15.682 -15.012 1.00 90.62 98 HIS A O 1
ATOM 777 N N . LEU A 1 99 ? -0.495 -14.449 -13.445 1.00 89.81 99 LEU A N 1
ATOM 778 C CA . LEU A 1 99 ? -0.820 -13.129 -13.979 1.00 89.81 99 LEU A CA 1
ATOM 779 C C . LEU A 1 99 ? 0.483 -12.395 -14.307 1.00 89.81 99 LEU A C 1
ATOM 781 O O . LEU A 1 99 ? 1.428 -12.517 -13.533 1.00 89.81 99 LEU A O 1
ATOM 785 N N . PRO A 1 100 ? 0.544 -11.570 -15.368 1.00 86.56 100 PRO A N 1
ATOM 786 C CA . PRO A 1 100 ? 1.772 -10.867 -15.759 1.00 86.56 100 PRO A CA 1
ATOM 787 C C . PRO A 1 100 ? 2.452 -10.085 -14.624 1.00 86.56 100 PRO A C 1
ATOM 789 O O . PRO A 1 100 ? 3.663 -9.935 -14.624 1.00 86.56 100 PRO A O 1
ATOM 792 N N . ILE A 1 101 ? 1.679 -9.634 -13.631 1.00 86.38 101 ILE A N 1
ATOM 793 C CA . ILE A 1 101 ? 2.170 -8.875 -12.474 1.00 86.38 101 ILE A CA 1
ATOM 794 C C . ILE A 1 101 ? 3.022 -9.693 -11.489 1.00 86.38 101 ILE A C 1
ATOM 796 O O . ILE A 1 101 ? 3.691 -9.108 -10.646 1.00 86.38 101 ILE A O 1
ATOM 800 N N . PHE A 1 102 ? 2.977 -11.025 -11.570 1.00 89.69 102 PHE A N 1
ATOM 801 C CA . PHE A 1 102 ? 3.762 -11.938 -10.728 1.00 89.69 102 PHE A CA 1
ATOM 802 C C . PHE A 1 102 ? 4.833 -12.711 -11.509 1.00 89.69 102 PHE A C 1
ATOM 804 O O . PHE A 1 102 ? 5.463 -13.608 -10.953 1.00 89.69 102 PHE A O 1
ATOM 811 N N . MET A 1 103 ? 4.995 -12.415 -12.799 1.00 89.06 103 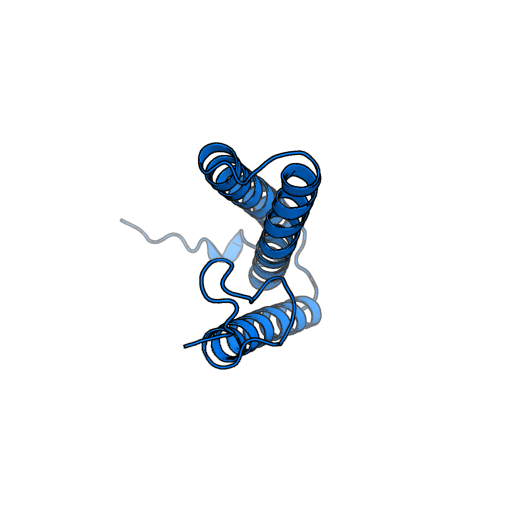MET A N 1
ATOM 812 C CA . MET A 1 103 ? 5.966 -13.077 -13.662 1.00 89.06 103 MET A CA 1
ATOM 813 C C . MET A 1 103 ? 7.327 -12.401 -13.517 1.00 89.06 103 MET A C 1
ATOM 815 O O . MET A 1 103 ? 7.417 -11.177 -13.613 1.00 89.06 103 MET A O 1
ATOM 819 N N . ASP A 1 104 ? 8.378 -13.190 -13.324 1.00 85.44 104 ASP A N 1
ATOM 820 C CA . ASP A 1 104 ? 9.750 -12.696 -13.401 1.00 85.44 104 ASP A CA 1
ATOM 821 C C . ASP A 1 104 ? 10.047 -12.265 -14.854 1.00 85.44 104 ASP A C 1
ATOM 823 O O . ASP A 1 104 ? 9.926 -13.089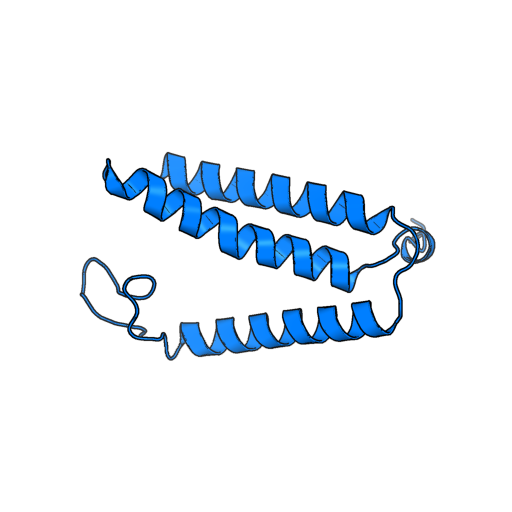 -15.769 1.00 85.44 104 ASP A O 1
ATOM 827 N N . PRO A 1 105 ? 10.412 -10.994 -15.101 1.00 80.25 105 PRO A N 1
ATOM 828 C CA . PRO A 1 105 ? 10.645 -10.491 -16.451 1.00 80.25 105 PRO A CA 1
ATOM 829 C C . PRO A 1 105 ? 11.911 -11.056 -17.113 1.00 80.25 105 PRO A C 1
ATOM 831 O O . PRO A 1 105 ? 11.979 -11.086 -18.341 1.00 80.25 105 PRO A O 1
ATOM 834 N N . GLU A 1 106 ? 12.891 -11.524 -16.339 1.00 84.25 106 GLU A N 1
ATOM 835 C CA . GLU A 1 106 ? 14.148 -12.079 -16.851 1.00 84.25 106 GLU A CA 1
ATOM 836 C C . GLU A 1 106 ? 14.014 -13.575 -17.145 1.00 84.25 106 GLU A C 1
ATOM 838 O O . GLU A 1 106 ? 14.491 -14.069 -18.169 1.00 84.25 106 GLU A O 1
ATOM 843 N N . THR A 1 107 ? 13.350 -14.313 -16.253 1.00 87.25 107 THR A N 1
ATOM 844 C CA . THR A 1 107 ? 13.275 -15.779 -16.343 1.00 87.25 107 THR A CA 1
ATOM 845 C C . THR A 1 107 ? 11.951 -16.286 -16.912 1.00 87.25 107 THR A C 1
ATOM 847 O O . THR A 1 107 ? 11.879 -17.430 -17.353 1.00 87.25 107 THR A O 1
ATOM 850 N N . SER A 1 108 ? 10.906 -15.452 -16.967 1.00 84.44 108 SER A N 1
ATOM 851 C CA . SER A 1 108 ? 9.542 -15.850 -17.347 1.00 84.44 108 SER A CA 1
ATOM 852 C C . SER A 1 108 ? 8.898 -16.897 -16.424 1.00 84.44 108 SER A C 1
ATOM 854 O O . SER A 1 108 ? 7.906 -17.530 -16.795 1.00 84.44 108 SER A O 1
ATOM 856 N N . HIS A 1 109 ? 9.440 -17.080 -15.218 1.00 87.31 109 HIS A N 1
ATOM 857 C CA . HIS A 1 109 ? 8.908 -17.985 -14.203 1.00 87.31 109 HIS A CA 1
ATOM 858 C C . HIS A 1 109 ? 7.978 -17.265 -13.215 1.00 87.31 109 HIS A C 1
ATOM 860 O O . HIS A 1 109 ? 7.927 -16.038 -13.141 1.00 87.31 109 HIS A O 1
ATOM 866 N N . TYR A 1 110 ? 7.222 -18.061 -12.459 1.00 88.25 110 TYR A N 1
ATOM 867 C CA . TYR A 1 11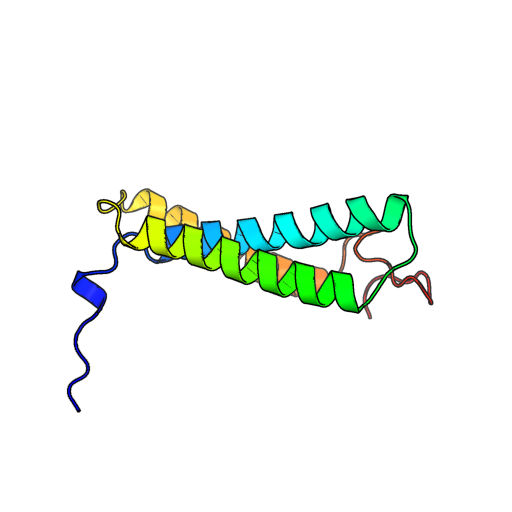0 ? 6.327 -17.614 -11.397 1.00 88.25 110 TYR A CA 1
ATOM 868 C C . TYR A 1 110 ? 6.772 -18.239 -10.078 1.00 88.25 110 TYR A C 1
ATOM 870 O O . TYR A 1 110 ? 6.864 -19.462 -9.991 1.00 88.25 110 TYR A O 1
ATOM 878 N N . GLY A 1 111 ? 6.967 -17.420 -9.045 1.00 77.12 111 GLY A N 1
ATOM 879 C CA . GLY A 1 111 ? 7.332 -17.905 -7.712 1.00 77.12 111 GLY A CA 1
ATOM 880 C C . GLY A 1 111 ? 8.802 -18.312 -7.602 1.00 77.12 111 GLY A C 1
ATOM 881 O O . GLY A 1 111 ? 9.633 -17.850 -8.379 1.00 77.12 111 GLY A O 1
ATOM 882 N N . PHE A 1 112 ? 9.106 -19.124 -6.586 1.00 68.75 112 PHE A N 1
ATOM 883 C CA . PHE A 1 112 ? 10.433 -19.710 -6.365 1.00 68.75 112 PHE A CA 1
ATOM 884 C C . PHE A 1 112 ? 10.728 -20.871 -7.317 1.00 68.75 112 PHE A C 1
ATOM 886 O O . PHE A 1 112 ? 9.789 -21.645 -7.615 1.00 68.75 112 PHE A O 1
#

pLDDT: mean 89.75, std 12.53, range [44.28, 98.44]

Radius of gyration: 17.71 Å; chains: 1; bounding box: 34×32×54 Å

Secondary structure (DSSP, 8-state):
-----GGGT--SHHHHHHHHHHHHHHHHHHHHHHHHTTS---HHHHHHHHHHHHHHHHHHHHHHTTSPPPPHHHHHHHHHHHHHHHHHHHHHHHS--SSGGGB-TTT--B--

Foldseek 3Di:
DDPPPCVVQFACQLLLLLQLVVQLVPQLVVQQVVVCVPPPDDPVSNVVSNVVSNVVSVVSSVVNRRDPHDDPVSSVVSVVSVVVVVVVVVCCQAPNPPDPVQADPVPRDGHD